Protein AF-A0A2M7AF21-F1 (afdb_monomer_lite)

pLDDT: mean 85.53, std 18.16, range [38.47, 98.5]

Foldseek 3Di:
DDDDDPPVVVVPPPPPPPCPPPLAWWDFPDKDPDDFQQDKIKTFTFSQQAKWKFKDDDDPPDDDDDDPDDDDDDPPGDTFDWDDGDGGMTMGGHHNPDHWDKMKMWIGDPHGIDIDIHLPWDFDAKAWPVGNDYDVVTDMDTDTGSPDTD

Secondary structure (DSSP, 8-state):
----SSSSSTTSS----------PPPEEEEE--S--TTSEEEEEEES-TT-EEEEEEPP--S------PPPPPPTTPPEEPBSS--SSEEEEEPPTTSPSS-EEEEEEETTEEEEEEES--EEEEEEETTBSS--TT--EEEEEESS---

Sequence (150 aa):
MQSGTMERVFIMTLLGIAQIGCVAAPVVYWHSDPVMPGETVMLTGAGLAESTLEVLRVDDEATQMPRSVSFSWPAGVRGEKVLQPNDLSLKFALPAKHQPGLFRYRVTSGTGAAIGLLNRPQVWWMQGDLGTTCSPGGWVRIFGKCLNLT

Structure (mmCIF, N/CA/C/O backbone):
data_AF-A0A2M7AF21-F1
#
_entry.id   AF-A0A2M7AF21-F1
#
loop_
_atom_site.group_PDB
_atom_site.id
_atom_site.type_symbol
_atom_site.label_atom_id
_atom_site.label_alt_id
_atom_site.label_comp_id
_atom_site.label_asym_id
_atom_site.label_entity_id
_atom_site.label_seq_id
_atom_site.pdbx_PDB_ins_code
_atom_site.Cartn_x
_atom_site.Cartn_y
_atom_site.Cartn_z
_atom_site.occupancy
_atom_site.B_iso_or_equiv
_atom_site.auth_seq_id
_atom_site.auth_comp_id
_atom_site.auth_asym_id
_atom_site.auth_atom_id
_atom_site.pdbx_PDB_model_num
ATOM 1 N N . MET A 1 1 ? -26.140 46.480 54.698 1.00 46.12 1 MET A N 1
ATOM 2 C CA . MET A 1 1 ? -24.837 45.867 54.360 1.00 46.12 1 MET A CA 1
ATOM 3 C C . MET A 1 1 ? -25.081 44.380 54.120 1.00 46.12 1 MET A C 1
ATOM 5 O O . MET A 1 1 ? -24.867 43.584 55.013 1.00 46.12 1 MET A O 1
ATOM 9 N N . GLN A 1 2 ? -25.811 43.934 53.098 1.00 45.41 2 GLN A N 1
ATOM 10 C CA . GLN A 1 2 ? -25.568 44.004 51.652 1.00 45.41 2 GLN A CA 1
ATOM 11 C C . GLN A 1 2 ? -24.126 43.736 51.214 1.00 45.41 2 GLN A C 1
ATOM 13 O O . GLN A 1 2 ? -23.262 44.582 51.402 1.00 45.41 2 GLN A O 1
ATOM 18 N N . SER A 1 3 ? -24.014 42.606 50.508 1.00 53.28 3 SER A N 1
ATOM 19 C CA . SER A 1 3 ? -23.295 42.444 49.245 1.00 53.28 3 SER A CA 1
ATOM 20 C C . SER A 1 3 ? -21.773 42.379 49.326 1.00 53.28 3 SER A C 1
ATOM 22 O O . SER A 1 3 ? -21.119 43.332 49.730 1.00 53.28 3 SER A O 1
ATOM 24 N N . GLY A 1 4 ? -21.190 41.270 48.863 1.00 50.88 4 GLY A N 1
ATOM 25 C CA . GLY A 1 4 ? -19.787 41.335 48.459 1.00 50.88 4 GLY A CA 1
ATOM 26 C C . GLY A 1 4 ? -19.082 40.026 48.144 1.00 50.88 4 GLY A C 1
ATOM 27 O O 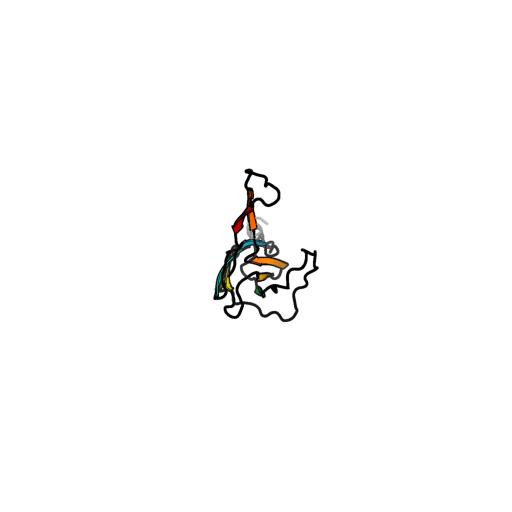. GLY A 1 4 ? -18.315 39.992 47.186 1.00 50.88 4 GLY A O 1
ATOM 28 N N . THR A 1 5 ? -19.295 38.961 48.922 1.00 52.53 5 THR A N 1
ATOM 29 C CA . THR A 1 5 ? -18.217 37.952 49.004 1.00 52.53 5 THR A CA 1
ATOM 30 C C . THR A 1 5 ? -18.579 36.553 48.507 1.00 52.53 5 THR A C 1
ATOM 32 O O . THR A 1 5 ? -17.692 35.856 48.028 1.00 52.53 5 THR A O 1
ATOM 35 N N . MET A 1 6 ? -19.850 36.133 48.524 1.00 44.88 6 MET A N 1
ATOM 36 C CA . MET A 1 6 ? -20.212 34.769 48.084 1.00 44.88 6 MET A CA 1
ATOM 37 C C . MET A 1 6 ? -20.582 34.642 46.601 1.00 44.88 6 MET A C 1
ATOM 39 O O . MET A 1 6 ? -20.627 33.534 46.081 1.00 44.88 6 MET A O 1
ATOM 43 N N . GLU A 1 7 ? -20.786 35.753 45.894 1.00 39.72 7 GLU A N 1
ATOM 44 C CA . GLU A 1 7 ? -21.230 35.729 44.491 1.00 39.72 7 GLU A CA 1
ATOM 45 C C . GLU A 1 7 ? -20.063 35.635 43.491 1.00 39.72 7 GLU A C 1
ATOM 47 O O . GLU A 1 7 ? -20.249 35.305 42.324 1.00 39.72 7 GLU A O 1
ATOM 52 N N . ARG A 1 8 ? -18.824 35.876 43.946 1.00 45.03 8 ARG A N 1
ATOM 53 C CA . ARG A 1 8 ? -17.641 35.930 43.068 1.00 45.03 8 ARG A CA 1
ATOM 54 C C . ARG A 1 8 ? -16.891 34.609 42.916 1.00 45.03 8 ARG A C 1
ATOM 56 O O . ARG A 1 8 ? -16.028 34.517 42.052 1.00 45.03 8 ARG A O 1
ATOM 63 N N . VAL A 1 9 ? -17.224 33.585 43.701 1.00 43.50 9 VAL A N 1
ATOM 64 C CA . VAL A 1 9 ? -16.555 32.270 43.613 1.00 43.50 9 VAL A CA 1
ATOM 65 C C . VAL A 1 9 ? -17.293 31.315 42.664 1.00 43.50 9 VAL A C 1
ATOM 67 O O . VAL A 1 9 ? -16.709 30.354 42.177 1.00 43.50 9 VAL A O 1
ATOM 70 N N . PHE A 1 10 ? -18.545 31.611 42.306 1.00 38.47 10 PHE A N 1
ATOM 71 C CA . PHE A 1 10 ? -19.384 30.708 41.508 1.00 38.47 10 PHE A CA 1
ATOM 72 C C . PHE A 1 10 ? -19.285 30.891 39.980 1.00 38.47 10 PHE A C 1
ATOM 74 O O . PHE A 1 10 ? -19.944 30.174 39.235 1.00 38.47 10 PHE A O 1
ATOM 81 N N . ILE A 1 11 ? -18.453 31.820 39.492 1.00 42.59 11 ILE A N 1
ATOM 82 C CA . ILE A 1 11 ? -18.277 32.100 38.047 1.00 42.59 11 ILE A CA 1
ATOM 83 C C . ILE A 1 11 ? -16.968 31.488 37.496 1.00 42.59 11 ILE A C 1
ATOM 85 O O . ILE A 1 11 ? -16.609 31.684 36.341 1.00 42.59 11 ILE A O 1
ATOM 89 N N . MET A 1 12 ? -16.245 30.688 38.286 1.00 39.97 12 MET A N 1
ATOM 90 C CA . MET A 1 12 ? -14.925 30.159 37.900 1.00 39.97 12 MET A CA 1
ATOM 91 C C . MET A 1 12 ? -14.918 28.666 37.531 1.00 39.97 12 MET A C 1
ATOM 93 O O . MET A 1 12 ? -13.866 28.032 37.500 1.00 39.97 12 MET A O 1
ATOM 97 N N . THR A 1 13 ? -16.081 28.074 37.252 1.00 49.81 13 THR A N 1
ATOM 98 C CA . THR A 1 13 ? -16.199 26.629 36.988 1.00 49.81 13 THR A CA 1
ATOM 99 C C . THR A 1 13 ? -17.241 26.351 35.913 1.00 49.81 13 THR A C 1
ATOM 101 O O . THR A 1 13 ? -18.258 25.745 36.201 1.00 49.81 13 THR A O 1
ATOM 104 N N . LEU A 1 14 ? -17.033 26.833 34.683 1.00 48.56 14 LEU A N 1
ATOM 105 C CA . LEU A 1 14 ? -17.757 26.345 33.490 1.00 48.56 14 LEU A CA 1
ATOM 106 C C . LEU A 1 14 ? -17.107 26.800 32.166 1.00 48.56 14 LEU A C 1
ATOM 108 O O . LEU A 1 14 ? -17.778 26.984 31.160 1.00 48.56 14 LEU A O 1
ATOM 112 N N . LEU A 1 15 ? -15.777 26.925 32.132 1.00 48.81 15 LEU A N 1
ATOM 113 C CA . LEU A 1 15 ? -15.018 26.774 30.884 1.00 48.81 15 LEU A CA 1
ATOM 114 C C . LEU A 1 15 ? -14.386 25.382 30.867 1.00 48.81 15 LEU A C 1
ATOM 116 O O . LEU A 1 15 ? -13.174 25.207 30.786 1.00 48.81 15 LEU A O 1
ATOM 120 N N . GLY A 1 16 ? -15.241 24.363 30.971 1.00 49.28 16 GLY A N 1
ATOM 121 C CA . GLY A 1 16 ? -14.899 23.054 30.445 1.00 49.28 16 GLY A CA 1
ATOM 122 C C . GLY A 1 16 ? -14.822 23.220 28.939 1.00 49.28 16 GLY A C 1
ATOM 123 O O . GLY A 1 16 ? -15.851 23.229 28.269 1.00 49.28 16 GLY A O 1
ATOM 124 N N . ILE A 1 17 ? -13.614 23.443 28.423 1.00 59.75 17 ILE A N 1
ATOM 125 C CA . ILE A 1 17 ? -13.326 23.328 26.999 1.00 59.75 17 ILE A CA 1
ATOM 126 C C . ILE A 1 17 ? -13.801 21.929 26.623 1.00 59.75 17 ILE A C 1
ATOM 128 O O . ILE A 1 17 ? -13.139 20.939 26.931 1.00 59.75 17 ILE A O 1
ATOM 132 N N . ALA A 1 18 ? -14.980 21.837 26.011 1.00 51.34 18 ALA A N 1
ATOM 133 C CA . ALA A 1 18 ? -15.334 20.673 25.237 1.00 51.34 18 ALA A CA 1
ATOM 134 C C . ALA A 1 18 ? -14.265 20.618 24.152 1.00 51.34 18 ALA A C 1
ATOM 136 O O . ALA A 1 18 ? -14.320 21.362 23.172 1.00 51.34 18 ALA A O 1
ATOM 137 N N . GLN A 1 19 ? -13.233 19.800 24.369 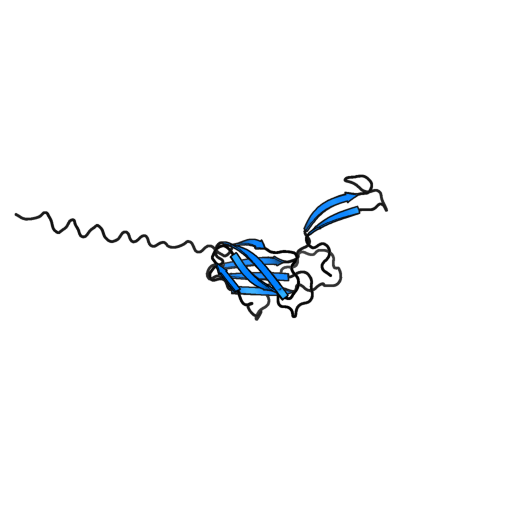1.00 49.31 19 GLN A N 1
ATOM 138 C CA . GLN A 1 19 ? -12.384 19.351 23.287 1.00 49.31 19 GLN A CA 1
ATOM 139 C C . GLN A 1 19 ? -13.291 18.505 22.407 1.00 49.31 19 GLN A C 1
ATOM 141 O O . GLN A 1 19 ? -13.361 17.285 22.526 1.00 49.31 19 GLN A O 1
ATOM 146 N N . ILE A 1 20 ? -14.039 19.183 21.540 1.00 56.34 20 ILE A N 1
ATOM 147 C CA . ILE A 1 20 ? -14.552 18.583 20.328 1.00 56.34 20 ILE A CA 1
ATOM 148 C C . ILE A 1 20 ? -13.282 18.307 19.539 1.00 56.34 20 ILE A C 1
ATOM 150 O O . ILE A 1 20 ? -12.786 19.161 18.803 1.00 56.34 20 ILE A O 1
ATOM 154 N N . GLY A 1 21 ? -12.677 17.148 19.806 1.00 56.03 21 GLY A N 1
ATOM 155 C CA . GLY A 1 21 ? -11.644 16.617 18.947 1.00 56.03 21 GLY A CA 1
ATOM 156 C C . GLY A 1 21 ? -12.235 16.642 17.550 1.00 56.03 21 GLY A C 1
ATOM 157 O O . GLY A 1 21 ? -13.283 16.044 17.306 1.00 56.03 21 GLY A O 1
ATOM 158 N N . CYS A 1 22 ? -11.624 17.411 16.655 1.00 53.66 22 CYS A N 1
ATOM 159 C CA . CYS A 1 22 ? -11.905 17.280 15.242 1.00 53.66 22 CYS A CA 1
ATOM 160 C C . CYS A 1 22 ? -11.458 15.864 14.876 1.00 53.66 22 CYS A C 1
ATOM 162 O O . CYS A 1 22 ? -10.269 15.620 14.673 1.00 53.66 22 CYS A O 1
ATOM 164 N N . VAL A 1 23 ? -12.388 14.907 14.900 1.00 63.59 23 VAL A N 1
ATOM 165 C CA . VAL A 1 23 ? -12.116 13.544 14.453 1.00 63.59 23 VAL A CA 1
ATOM 166 C C . VAL A 1 23 ? -12.086 13.618 12.933 1.00 63.59 23 VAL A C 1
ATOM 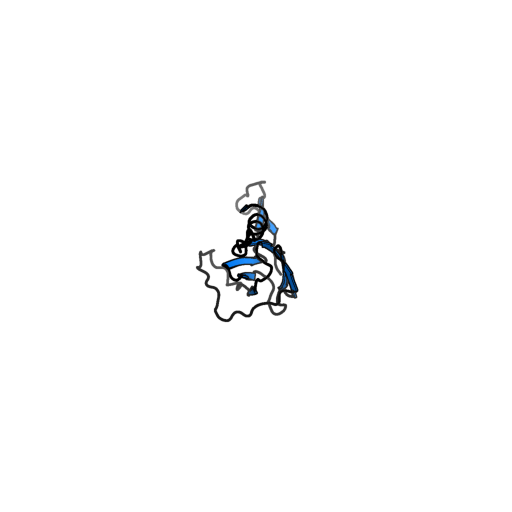168 O O . VAL A 1 23 ? -13.098 13.462 12.254 1.00 63.59 23 VAL A O 1
ATOM 171 N N . ALA A 1 24 ? -10.926 13.966 12.386 1.00 72.25 24 ALA A N 1
ATOM 172 C CA . ALA A 1 24 ? -10.723 13.957 10.949 1.00 72.25 24 ALA A CA 1
ATOM 173 C C . ALA A 1 24 ? -10.902 12.526 10.418 1.00 72.25 24 ALA A C 1
ATOM 175 O O . ALA A 1 24 ? -10.647 11.551 11.130 1.00 72.25 24 ALA A O 1
ATOM 176 N N . ALA A 1 25 ? -11.371 12.399 9.173 1.00 89.88 25 ALA A N 1
ATOM 177 C CA . ALA A 1 25 ? -11.369 11.119 8.471 1.00 89.88 25 ALA A CA 1
ATOM 178 C C . ALA A 1 25 ? -9.952 10.514 8.512 1.00 89.88 25 ALA A C 1
ATOM 180 O O . ALA A 1 25 ? -8.975 11.272 8.503 1.00 89.88 25 ALA A O 1
ATOM 181 N N . PRO A 1 26 ? -9.817 9.177 8.553 1.00 95.25 26 PRO A N 1
ATOM 182 C CA . PRO A 1 26 ? -8.510 8.558 8.644 1.00 95.25 26 PRO A CA 1
ATOM 183 C C . PRO A 1 26 ? -7.698 8.938 7.407 1.00 95.25 26 PRO A C 1
ATOM 185 O O . PRO A 1 26 ? -8.220 8.987 6.291 1.00 95.25 26 PRO A O 1
ATOM 188 N N . VAL A 1 27 ? -6.410 9.192 7.603 1.00 96.31 27 VAL A N 1
ATOM 189 C CA . VAL A 1 27 ? -5.460 9.456 6.519 1.00 96.31 27 VAL A CA 1
ATOM 190 C C . VAL A 1 27 ? -4.318 8.474 6.661 1.00 96.31 27 VAL A C 1
ATOM 192 O O . VAL A 1 27 ? -3.790 8.309 7.753 1.00 96.31 27 VAL A O 1
ATOM 195 N N . VAL A 1 28 ? -3.909 7.847 5.561 1.00 97.69 28 VAL A N 1
ATOM 196 C CA . VAL A 1 28 ? -2.711 7.002 5.506 1.00 97.69 28 VAL A CA 1
ATOM 197 C C . VAL A 1 28 ? -1.757 7.621 4.496 1.00 97.69 28 VAL A C 1
ATOM 199 O O . VAL A 1 28 ? -2.105 7.748 3.324 1.00 97.69 28 VAL A O 1
ATOM 202 N N . TYR A 1 29 ? -0.569 8.021 4.947 1.00 96.94 29 TYR A N 1
ATOM 203 C CA . TYR A 1 29 ? 0.458 8.632 4.092 1.00 96.94 29 TYR A CA 1
ATOM 204 C C . TYR A 1 29 ? 1.667 7.718 3.868 1.00 96.94 29 TYR A C 1
ATOM 206 O O . TYR A 1 29 ? 2.478 7.978 2.981 1.00 96.94 29 TYR A O 1
ATOM 214 N N . TRP A 1 30 ? 1.795 6.643 4.649 1.00 98.00 30 TRP A N 1
ATOM 215 C CA . TRP A 1 30 ? 2.832 5.636 4.459 1.00 98.00 30 TRP A CA 1
ATOM 216 C C . TRP A 1 30 ? 2.316 4.246 4.829 1.00 98.00 30 TRP A C 1
ATOM 218 O O . TRP A 1 30 ? 1.466 4.098 5.706 1.00 98.00 30 TRP A O 1
ATOM 228 N N . HIS A 1 31 ? 2.846 3.223 4.171 1.00 98.12 31 HIS A N 1
ATOM 229 C CA . HIS A 1 31 ? 2.590 1.825 4.493 1.00 98.12 31 HIS A CA 1
ATOM 230 C C . HIS A 1 31 ? 3.809 0.950 4.175 1.00 98.12 31 HIS A C 1
ATOM 232 O O . HIS A 1 31 ? 4.617 1.289 3.301 1.00 98.12 31 HIS A O 1
ATOM 238 N N . SER A 1 32 ? 3.926 -0.183 4.873 1.00 97.00 32 SER A N 1
ATOM 239 C CA . SER A 1 32 ? 4.915 -1.223 4.565 1.00 97.00 32 SER A CA 1
ATOM 240 C C . SER A 1 32 ? 4.716 -1.728 3.142 1.00 97.00 32 SER A C 1
ATOM 242 O O . SER A 1 32 ? 3.583 -2.001 2.774 1.00 97.00 32 SER A O 1
ATOM 244 N N . ASP A 1 33 ? 5.806 -1.851 2.381 1.00 95.88 33 ASP A N 1
ATOM 245 C CA . ASP A 1 33 ? 5.861 -2.456 1.044 1.00 95.88 33 ASP A CA 1
ATOM 246 C C . ASP A 1 33 ? 7.330 -2.671 0.622 1.00 95.88 33 ASP A C 1
ATOM 248 O O . ASP A 1 33 ? 8.119 -1.731 0.810 1.00 95.88 33 ASP A O 1
ATOM 252 N N . PRO A 1 34 ? 7.683 -3.786 -0.052 1.00 96.50 34 PRO A N 1
ATOM 253 C CA . PRO A 1 34 ? 6.801 -4.914 -0.354 1.00 96.50 34 PRO A CA 1
ATOM 254 C C . PRO A 1 34 ? 6.465 -5.740 0.898 1.00 96.50 34 PRO A C 1
ATOM 256 O O . PRO A 1 34 ? 7.204 -5.695 1.879 1.00 96.50 34 PRO A O 1
ATOM 259 N N . VAL A 1 35 ? 5.353 -6.473 0.856 1.00 97.12 35 VAL A N 1
ATOM 260 C CA . VAL A 1 35 ? 4.887 -7.381 1.917 1.00 97.12 35 VAL A CA 1
ATOM 261 C C . VAL A 1 35 ? 4.296 -8.664 1.321 1.00 97.12 35 VAL A C 1
ATOM 263 O O . VAL A 1 35 ? 3.510 -8.614 0.372 1.00 97.12 35 VAL A O 1
ATOM 266 N N . MET A 1 36 ? 4.651 -9.819 1.874 1.00 97.06 36 MET A N 1
ATOM 267 C CA . MET A 1 36 ? 4.139 -11.131 1.463 1.00 97.06 36 MET A CA 1
ATOM 268 C C . MET A 1 36 ? 2.909 -11.547 2.286 1.00 97.06 36 MET A C 1
ATOM 270 O O . MET A 1 36 ? 2.737 -11.103 3.426 1.00 97.06 36 MET A O 1
ATOM 274 N N . PRO A 1 37 ? 2.028 -12.416 1.750 1.00 97.06 37 PRO A N 1
ATOM 275 C CA . PRO A 1 37 ? 0.958 -13.022 2.538 1.00 97.06 37 PRO A CA 1
ATOM 276 C C . PRO A 1 37 ? 1.502 -13.657 3.827 1.00 97.06 37 PRO A C 1
ATOM 278 O O . PRO A 1 37 ? 2.481 -14.397 3.801 1.00 97.06 37 PRO A O 1
ATOM 281 N N . GLY A 1 38 ? 0.862 -13.373 4.962 1.00 97.38 38 GLY A N 1
ATOM 282 C CA . GLY A 1 38 ? 1.299 -13.804 6.293 1.00 97.38 38 GLY A CA 1
ATOM 283 C C . GLY A 1 38 ? 2.226 -12.821 7.016 1.00 97.38 38 GLY A C 1
ATOM 284 O O . GLY A 1 38 ? 2.369 -12.924 8.235 1.00 97.38 38 GLY A O 1
ATOM 285 N N . GLU A 1 39 ? 2.811 -11.843 6.321 1.00 97.94 39 GLU A N 1
ATOM 286 C CA . GLU A 1 39 ? 3.652 -10.822 6.950 1.00 97.94 39 GLU A CA 1
ATOM 287 C C . GLU A 1 39 ? 2.830 -9.715 7.621 1.00 97.94 39 GLU A C 1
ATOM 289 O O . GLU A 1 39 ? 1.645 -9.506 7.345 1.00 97.94 39 GLU A O 1
ATOM 294 N N . THR A 1 40 ? 3.474 -8.986 8.534 1.00 98.19 40 THR A N 1
ATOM 295 C CA . THR A 1 40 ? 2.851 -7.845 9.212 1.00 98.19 40 THR A CA 1
ATOM 296 C C . THR A 1 40 ? 3.007 -6.576 8.385 1.00 98.19 40 THR A C 1
ATOM 298 O O . THR A 1 40 ? 4.116 -6.138 8.085 1.00 98.19 40 THR A O 1
ATOM 301 N N . VAL A 1 41 ? 1.881 -5.939 8.092 1.00 98.44 41 VAL A N 1
ATOM 302 C CA . VAL A 1 41 ? 1.800 -4.626 7.460 1.00 98.44 41 VAL A CA 1
ATOM 303 C C . VAL A 1 41 ? 1.639 -3.568 8.544 1.00 98.44 41 VAL A C 1
ATOM 305 O O . VAL A 1 41 ? 0.850 -3.736 9.478 1.00 98.44 41 VAL A O 1
ATOM 308 N N . MET A 1 42 ? 2.364 -2.460 8.409 1.00 98.50 42 MET A N 1
ATOM 309 C CA . MET A 1 42 ? 2.145 -1.247 9.189 1.00 98.50 42 MET A CA 1
ATOM 310 C C . MET A 1 42 ? 1.611 -0.160 8.264 1.00 98.50 42 MET A C 1
ATOM 312 O O . MET A 1 42 ? 2.212 0.111 7.226 1.00 98.50 42 MET A O 1
ATOM 316 N N . LEU A 1 43 ? 0.498 0.459 8.647 1.00 98.50 43 LEU A N 1
ATOM 317 C CA . LEU A 1 43 ? 0.009 1.694 8.041 1.00 98.50 43 LEU A CA 1
ATOM 318 C C . LEU A 1 43 ? 0.333 2.839 8.994 1.00 98.50 43 LEU A C 1
ATOM 320 O O . LEU A 1 43 ? 0.104 2.707 10.197 1.00 98.50 43 LEU A O 1
ATOM 324 N N . THR A 1 44 ? 0.827 3.948 8.456 1.00 98.44 44 THR A N 1
ATOM 325 C CA . THR A 1 44 ? 1.148 5.162 9.211 1.00 98.44 44 THR A CA 1
ATOM 326 C C . THR A 1 44 ? 0.327 6.327 8.676 1.00 98.44 44 THR A C 1
ATOM 328 O O . THR A 1 44 ? 0.180 6.513 7.461 1.00 98.44 44 THR A O 1
ATOM 331 N N . GLY A 1 45 ? -0.235 7.102 9.595 1.00 96.94 45 GLY A N 1
ATOM 332 C CA . GLY A 1 45 ? -1.323 8.010 9.295 1.00 96.94 45 GLY A CA 1
ATOM 333 C C . GLY A 1 45 ? -1.712 8.929 10.444 1.00 96.94 45 GLY A C 1
ATOM 334 O O . GLY A 1 45 ? -0.887 9.255 11.295 1.00 96.94 45 GLY A O 1
ATOM 335 N N . ALA A 1 46 ? -2.973 9.349 10.423 1.00 95.50 46 ALA A N 1
ATOM 336 C CA . ALA A 1 46 ? -3.659 10.075 11.489 1.00 95.50 46 ALA A CA 1
ATOM 337 C C . ALA A 1 46 ? -5.126 9.614 11.553 1.00 95.50 46 ALA A C 1
ATOM 339 O O . ALA A 1 46 ? -5.683 9.213 10.523 1.00 95.50 46 ALA A O 1
ATOM 340 N N . GLY A 1 47 ? -5.755 9.675 12.730 1.00 93.69 47 GLY A N 1
ATOM 341 C CA . GLY A 1 47 ? -7.146 9.247 12.916 1.00 93.69 47 GLY A CA 1
ATOM 342 C C . GLY A 1 47 ? -7.342 7.726 12.874 1.00 93.69 47 GLY A C 1
ATOM 343 O O . GLY A 1 47 ? -8.421 7.257 12.508 1.00 93.69 47 GLY A O 1
ATOM 344 N N . LEU A 1 48 ? -6.303 6.938 13.183 1.00 95.12 48 LEU A N 1
ATOM 345 C CA . LEU A 1 48 ? -6.296 5.481 12.974 1.00 95.12 48 LEU A CA 1
ATOM 346 C C . LEU A 1 48 ? -6.734 4.647 14.194 1.00 95.12 48 LEU A C 1
ATOM 348 O O . LEU A 1 48 ? -7.017 3.461 14.028 1.00 95.12 48 LEU A O 1
ATOM 352 N N . ALA A 1 49 ? -6.824 5.238 15.392 1.00 92.69 49 ALA A N 1
ATOM 353 C CA . ALA A 1 49 ? -6.950 4.499 16.657 1.00 92.69 49 ALA A CA 1
ATOM 354 C C . ALA A 1 49 ? -8.178 3.572 16.727 1.00 92.69 49 ALA A C 1
ATOM 356 O O . ALA A 1 49 ? -8.059 2.417 17.114 1.00 92.69 49 ALA A O 1
ATOM 357 N N . GLU A 1 50 ? -9.339 4.056 16.291 1.00 91.69 50 GLU A N 1
ATOM 358 C CA . GLU A 1 50 ? -10.613 3.323 16.361 1.00 91.69 50 GLU A CA 1
ATOM 359 C C . GLU A 1 50 ? -11.069 2.838 14.978 1.00 91.69 50 GLU A C 1
ATOM 361 O O . GLU A 1 50 ? -12.262 2.732 14.687 1.00 91.69 50 GLU A O 1
ATOM 366 N N . SER A 1 51 ? -10.116 2.614 14.072 1.00 94.69 51 SER A N 1
ATOM 367 C CA . SER A 1 51 ? -10.432 2.231 12.703 1.00 94.69 51 SER A CA 1
ATOM 368 C C . SER A 1 51 ? -10.605 0.724 12.534 1.00 94.69 51 SER A C 1
ATOM 370 O O . SER A 1 51 ? -9.859 -0.092 13.076 1.00 94.69 51 SER A O 1
ATOM 372 N N . THR A 1 52 ? -11.555 0.355 11.683 1.00 96.62 52 THR A N 1
ATOM 373 C CA . THR A 1 52 ? -11.670 -0.993 11.121 1.00 96.62 52 THR A CA 1
ATOM 374 C C . THR A 1 52 ? -10.839 -1.103 9.850 1.00 96.62 52 THR A C 1
ATOM 376 O O . THR A 1 52 ? -10.602 -0.108 9.161 1.00 96.62 52 THR A O 1
ATOM 379 N N . LEU A 1 53 ? -10.388 -2.315 9.540 1.00 97.81 53 LEU A N 1
ATOM 380 C CA . LEU A 1 53 ? -9.546 -2.592 8.386 1.00 97.81 53 LEU A CA 1
ATOM 381 C C . LEU A 1 53 ? -10.177 -3.684 7.533 1.00 97.81 53 LEU A C 1
ATOM 383 O O . LEU A 1 53 ? -10.572 -4.717 8.057 1.00 97.81 53 LEU A O 1
ATOM 387 N N . GLU A 1 54 ? -10.187 -3.499 6.223 1.00 98.00 54 GLU A N 1
ATOM 388 C CA . GLU A 1 54 ? -10.475 -4.551 5.250 1.00 98.00 54 GLU A CA 1
ATOM 389 C C . GLU A 1 54 ? -9.356 -4.608 4.211 1.00 98.00 54 GLU A C 1
ATOM 391 O O . GLU A 1 54 ? -8.757 -3.581 3.872 1.00 98.00 54 GLU A O 1
ATOM 396 N N . VAL A 1 55 ? -9.098 -5.803 3.679 1.00 97.38 55 VAL A N 1
ATOM 397 C CA . VAL A 1 55 ? -8.067 -6.034 2.664 1.00 97.38 55 VAL A CA 1
ATOM 398 C C . VAL A 1 55 ? -8.610 -6.921 1.551 1.00 97.38 55 VAL A C 1
ATOM 400 O O . VAL A 1 55 ? -9.311 -7.901 1.794 1.00 97.38 55 VAL A O 1
ATOM 403 N N . LEU A 1 56 ? -8.266 -6.571 0.317 1.00 95.75 56 LEU A N 1
ATOM 404 C CA . LEU A 1 56 ? -8.612 -7.296 -0.896 1.00 95.75 56 LEU A CA 1
ATOM 405 C C . LEU A 1 56 ? -7.348 -7.561 -1.703 1.00 95.75 56 LEU A C 1
ATOM 407 O O . LEU A 1 56 ? -6.550 -6.650 -1.919 1.00 95.75 56 LEU A O 1
ATOM 411 N N . ARG A 1 57 ? -7.183 -8.786 -2.203 1.00 94.00 57 ARG A N 1
ATOM 412 C CA . ARG A 1 57 ? -6.239 -9.034 -3.297 1.00 94.00 57 ARG A CA 1
ATOM 413 C C . ARG A 1 57 ? -6.859 -8.486 -4.584 1.00 94.00 57 ARG A C 1
ATOM 415 O O . ARG A 1 57 ? -8.039 -8.705 -4.830 1.00 94.00 57 ARG A O 1
ATOM 422 N N . VAL A 1 58 ? -6.083 -7.739 -5.361 1.00 91.25 58 VAL A N 1
ATOM 423 C CA . VAL A 1 58 ? -6.487 -7.277 -6.697 1.00 91.25 58 VAL A CA 1
ATOM 424 C C . VAL A 1 58 ? -6.174 -8.380 -7.702 1.00 91.25 58 VAL A C 1
ATOM 426 O O . VAL A 1 58 ? -5.051 -8.855 -7.706 1.00 91.25 58 VAL A O 1
ATOM 429 N N . ASP A 1 59 ? -7.113 -8.796 -8.541 1.00 87.50 59 ASP A N 1
ATOM 430 C CA . ASP A 1 59 ? -6.839 -9.872 -9.499 1.00 87.50 59 ASP A CA 1
ATOM 431 C C . ASP A 1 59 ? -5.759 -9.473 -10.517 1.00 87.50 59 ASP A C 1
ATOM 433 O O . ASP A 1 59 ? -5.711 -8.335 -10.989 1.00 87.50 59 ASP A O 1
ATOM 437 N N . ASP A 1 60 ? -4.899 -10.428 -10.875 1.00 82.19 60 ASP A N 1
ATOM 438 C CA . ASP A 1 60 ? -3.800 -10.237 -11.830 1.00 82.19 60 ASP A CA 1
ATOM 439 C C . ASP A 1 60 ? -4.286 -10.328 -13.286 1.00 82.19 60 ASP A C 1
ATOM 441 O O . ASP A 1 60 ? -3.603 -10.933 -14.109 1.00 82.19 60 ASP A O 1
ATOM 445 N N . GLU A 1 61 ? -5.487 -9.812 -13.597 1.00 73.38 61 GLU A N 1
ATOM 446 C CA . GLU A 1 61 ? -6.150 -9.975 -14.902 1.00 73.38 61 GLU A CA 1
ATOM 447 C C . GLU A 1 61 ? -5.165 -9.948 -16.082 1.00 73.38 61 GLU A C 1
ATOM 449 O O . GLU A 1 61 ? -4.259 -9.114 -16.133 1.00 73.38 61 GLU A O 1
ATOM 454 N N . ALA A 1 62 ? -5.371 -10.844 -17.055 1.00 51.78 62 ALA A N 1
ATOM 455 C CA . ALA A 1 62 ? -4.517 -10.989 -18.229 1.00 51.78 62 ALA A CA 1
ATOM 456 C C . ALA A 1 62 ? -4.330 -9.646 -18.960 1.00 51.78 62 ALA A C 1
ATOM 458 O O . ALA A 1 62 ? -5.213 -9.204 -19.701 1.00 51.78 62 ALA A O 1
ATOM 459 N N . THR A 1 63 ? -3.178 -9.015 -18.701 1.00 48.00 63 THR A N 1
ATOM 460 C CA . THR A 1 63 ? -2.536 -7.904 -19.421 1.00 48.00 63 THR A CA 1
ATOM 461 C C . THR A 1 63 ? -3.474 -7.129 -20.347 1.00 48.00 63 THR A C 1
ATOM 463 O O . THR A 1 63 ? -3.386 -7.201 -21.572 1.00 48.00 63 THR A O 1
ATOM 466 N N . GLN A 1 64 ? -4.388 -6.355 -19.764 1.00 55.75 64 GLN A N 1
ATOM 467 C CA . GLN A 1 64 ? -5.098 -5.319 -20.505 1.00 55.75 64 GLN A CA 1
ATOM 468 C C . GLN A 1 64 ? -4.283 -4.025 -20.494 1.00 55.75 64 GLN A C 1
ATOM 470 O O . GLN A 1 64 ? -3.458 -3.783 -19.611 1.00 55.75 64 GLN A O 1
ATOM 475 N N . MET A 1 65 ? -4.528 -3.164 -21.484 1.00 63.66 65 MET A N 1
ATOM 476 C CA . MET A 1 65 ? -4.049 -1.783 -21.428 1.00 63.66 65 MET A CA 1
ATOM 477 C C . MET A 1 65 ? -4.506 -1.134 -20.112 1.00 63.66 65 MET A C 1
ATOM 479 O O . MET A 1 65 ? -5.644 -1.379 -19.701 1.00 63.66 65 MET A O 1
ATOM 483 N N . PRO A 1 66 ? -3.683 -0.281 -19.473 1.00 67.69 66 PRO A N 1
ATOM 484 C CA . PRO A 1 66 ? -4.120 0.491 -18.320 1.00 67.69 66 PRO A CA 1
ATOM 485 C C . PRO A 1 66 ? -5.399 1.254 -18.670 1.00 67.69 66 PRO A C 1
ATOM 487 O O . PRO A 1 66 ? -5.404 2.109 -19.556 1.00 67.69 66 PRO A O 1
ATOM 490 N N . ARG A 1 67 ? -6.503 0.922 -18.004 1.00 67.62 67 ARG A N 1
ATOM 491 C CA . ARG A 1 67 ? -7.784 1.615 -18.155 1.00 67.62 67 ARG A CA 1
ATOM 492 C C . ARG A 1 67 ? -8.145 2.262 -16.831 1.00 67.62 67 ARG A C 1
ATOM 494 O O . ARG A 1 67 ? -7.913 1.693 -15.767 1.00 67.62 67 ARG A O 1
ATOM 501 N N . SER A 1 68 ? -8.733 3.452 -16.902 1.00 67.19 68 SER A N 1
ATOM 502 C CA . SER A 1 68 ? -9.386 4.046 -15.740 1.00 67.19 68 SER A CA 1
ATOM 503 C C . SER A 1 68 ? -10.677 3.272 -15.489 1.00 67.19 68 SER A C 1
ATOM 505 O O . SER A 1 68 ? -11.680 3.487 -16.167 1.00 67.19 68 SER A O 1
ATOM 507 N N . VAL A 1 69 ? -10.623 2.303 -14.579 1.00 68.62 69 VAL A N 1
ATOM 508 C CA . VAL A 1 69 ? -11.794 1.540 -14.138 1.00 68.62 69 VAL A CA 1
ATOM 509 C C . VAL A 1 69 ? -12.283 2.133 -12.823 1.00 68.62 69 VAL A C 1
ATOM 511 O O . VAL A 1 69 ? -11.517 2.242 -11.862 1.00 68.62 69 VAL A O 1
ATOM 514 N N . SER A 1 70 ? -13.556 2.528 -12.767 1.00 77.38 70 SER A N 1
ATOM 515 C CA . SER A 1 70 ? -14.190 2.918 -11.508 1.00 77.38 70 SER A CA 1
ATOM 516 C C . SER A 1 70 ? -14.240 1.701 -10.589 1.00 77.38 70 SER A C 1
ATOM 518 O O . SER A 1 70 ? -14.859 0.695 -10.929 1.00 77.38 70 SER A O 1
ATOM 520 N N . PHE A 1 71 ? -13.596 1.785 -9.429 1.00 83.56 71 PHE A N 1
ATOM 521 C CA . PHE A 1 71 ? -13.628 0.720 -8.435 1.00 83.56 71 PHE A CA 1
ATOM 522 C C . PHE A 1 71 ? -14.669 1.022 -7.359 1.00 83.56 71 PHE A C 1
ATOM 524 O O . PHE A 1 71 ? -14.597 2.056 -6.695 1.00 83.56 71 PHE A O 1
ATOM 531 N N . SER A 1 72 ? -15.586 0.083 -7.142 1.00 89.50 72 SER A N 1
ATOM 532 C CA . SER A 1 72 ? -16.475 0.051 -5.982 1.00 89.50 72 SER A CA 1
ATOM 533 C C . SER A 1 72 ? -15.989 -0.994 -4.986 1.00 89.50 72 SER A C 1
ATOM 535 O O . SER A 1 72 ? -15.642 -2.106 -5.381 1.00 89.50 72 SER A O 1
ATOM 537 N N . TRP A 1 73 ? -16.013 -0.669 -3.695 1.00 93.19 73 TRP A N 1
ATOM 538 C CA . TRP A 1 73 ? -15.699 -1.657 -2.668 1.00 93.19 73 TRP A CA 1
ATOM 539 C C . TRP A 1 73 ? -16.789 -2.744 -2.627 1.00 93.19 73 TRP A C 1
ATOM 541 O O . TRP A 1 73 ? -17.961 -2.387 -2.483 1.00 93.19 73 TRP A O 1
ATOM 551 N N . PRO A 1 74 ? -16.453 -4.043 -2.749 1.00 92.50 74 PRO A N 1
ATOM 552 C CA . PRO A 1 74 ? -17.441 -5.116 -2.696 1.00 92.50 74 PRO A CA 1
ATOM 553 C C . PRO A 1 74 ? -18.205 -5.138 -1.365 1.00 92.50 74 PRO A C 1
ATOM 555 O O . PRO A 1 74 ? -17.652 -4.845 -0.305 1.00 92.50 74 PRO A O 1
ATOM 558 N N . ALA A 1 75 ? -19.483 -5.513 -1.401 1.00 92.19 75 ALA A N 1
ATOM 559 C CA . ALA A 1 75 ? -20.253 -5.739 -0.181 1.00 92.19 75 ALA A CA 1
ATOM 560 C C . ALA A 1 75 ? -19.801 -7.035 0.519 1.00 92.19 75 ALA A C 1
ATOM 562 O O . ALA A 1 75 ? -19.415 -8.000 -0.137 1.00 92.19 75 ALA A O 1
ATOM 563 N N . GLY A 1 76 ? -19.875 -7.071 1.853 1.00 89.50 76 GLY A N 1
ATOM 564 C CA . GLY A 1 76 ? -19.611 -8.287 2.636 1.00 89.50 76 GLY A CA 1
ATOM 565 C C . GLY A 1 76 ? -18.136 -8.684 2.765 1.00 89.50 76 GLY A C 1
ATOM 566 O O . GLY A 1 76 ? -17.844 -9.810 3.167 1.00 89.50 76 GLY A O 1
ATOM 567 N N . VAL A 1 77 ? -17.201 -7.784 2.445 1.00 92.38 77 VAL A N 1
ATOM 568 C CA . VAL A 1 77 ? -15.775 -8.008 2.711 1.00 92.38 77 VAL A CA 1
ATOM 569 C C . VAL A 1 77 ? -15.569 -8.133 4.219 1.00 92.38 77 VAL A C 1
ATOM 571 O O . VAL A 1 77 ? -16.078 -7.341 5.010 1.00 92.38 77 VAL A O 1
ATOM 574 N N . ARG A 1 78 ? -14.854 -9.179 4.633 1.00 91.56 78 ARG A N 1
ATOM 575 C CA . ARG A 1 78 ? -14.575 -9.420 6.047 1.00 91.56 78 ARG A CA 1
ATOM 576 C C . ARG A 1 78 ? -13.485 -8.462 6.524 1.00 91.56 78 ARG A C 1
ATOM 578 O O . ARG A 1 78 ? -12.446 -8.348 5.882 1.00 91.56 78 ARG A O 1
ATOM 585 N N . GLY A 1 79 ? -13.709 -7.837 7.677 1.00 94.31 79 GLY A N 1
ATOM 586 C CA . GLY A 1 79 ? -12.687 -7.041 8.347 1.00 94.31 79 GLY A CA 1
ATOM 587 C C . GLY A 1 79 ? -11.526 -7.895 8.868 1.00 94.31 79 GLY A C 1
ATOM 588 O O . GLY A 1 79 ? -11.729 -9.003 9.375 1.00 94.31 79 GLY A O 1
ATOM 589 N N . GLU A 1 80 ? -10.317 -7.359 8.761 1.00 96.81 80 GLU A N 1
ATOM 590 C CA . GLU A 1 80 ? -9.082 -7.944 9.266 1.00 96.81 80 GLU A CA 1
ATOM 591 C C . GLU A 1 80 ? -8.803 -7.511 10.708 1.00 96.81 80 GLU A C 1
ATOM 593 O O . GLU A 1 80 ? -9.181 -6.424 11.156 1.00 96.81 80 GLU A O 1
ATOM 598 N N . LYS A 1 81 ? -8.112 -8.375 11.457 1.00 97.00 81 LYS A N 1
ATOM 599 C CA . LYS A 1 81 ? -7.750 -8.085 12.847 1.00 97.00 81 LYS A CA 1
ATOM 600 C C . LYS A 1 81 ? -6.631 -7.045 12.898 1.00 97.00 81 LYS A C 1
ATOM 602 O O . LYS A 1 81 ? -5.507 -7.313 12.473 1.00 97.00 81 LYS A O 1
ATOM 607 N N . VAL A 1 82 ? -6.912 -5.912 13.533 1.00 97.19 82 VAL A N 1
ATOM 608 C CA . VAL A 1 82 ? -5.889 -4.929 13.901 1.00 97.19 82 VAL A CA 1
ATOM 609 C C . VAL A 1 82 ? -5.156 -5.411 15.157 1.00 97.19 82 VAL A C 1
ATOM 611 O O . VAL A 1 82 ? -5.772 -5.783 16.155 1.00 97.19 82 VAL A O 1
ATOM 614 N N . LEU A 1 83 ? -3.826 -5.461 15.091 1.00 96.81 83 LEU A N 1
ATOM 615 C CA . LEU A 1 83 ? -2.959 -6.001 16.141 1.00 96.81 83 LEU A CA 1
ATOM 616 C C . LEU A 1 83 ? -2.520 -4.933 17.146 1.00 96.81 83 LEU A C 1
ATOM 618 O O . LEU A 1 83 ? -2.449 -5.208 18.339 1.00 96.81 83 LEU A O 1
ATOM 622 N N . GLN A 1 84 ? -2.189 -3.737 16.661 1.00 95.94 84 GLN A N 1
ATOM 623 C CA . GLN A 1 84 ? -1.707 -2.619 17.477 1.00 95.94 84 GLN A CA 1
ATOM 624 C C . GLN A 1 84 ? -2.236 -1.305 16.894 1.00 95.94 84 GLN A C 1
ATOM 626 O O . GLN A 1 84 ? -1.541 -0.698 16.076 1.00 95.94 84 GLN A O 1
ATOM 631 N N . PRO A 1 85 ? -3.469 -0.900 17.241 1.00 95.00 85 PRO A N 1
ATOM 632 C CA . PRO A 1 85 ? -3.997 0.393 16.842 1.00 95.00 85 PRO A CA 1
ATOM 633 C C . PRO A 1 85 ? -3.453 1.510 17.738 1.00 95.00 85 PRO A C 1
ATOM 635 O O . PRO A 1 85 ? -3.326 1.360 18.953 1.00 95.00 85 PRO A O 1
ATOM 638 N N . ASN A 1 86 ? -3.153 2.649 17.132 1.00 94.94 86 ASN A N 1
ATOM 639 C CA . ASN A 1 86 ? -3.075 3.953 17.779 1.00 94.94 86 ASN A CA 1
ATOM 640 C C . ASN A 1 86 ? -3.426 5.024 16.741 1.00 94.94 86 ASN A C 1
ATOM 642 O O . ASN A 1 86 ? -3.688 4.710 15.583 1.00 94.94 86 ASN A O 1
ATOM 646 N N . ASP A 1 87 ? -3.441 6.291 17.142 1.00 95.06 87 ASP A N 1
ATOM 647 C CA . ASP A 1 87 ? -3.886 7.359 16.246 1.00 95.06 87 ASP A CA 1
ATOM 648 C C . ASP A 1 87 ? -2.988 7.537 15.010 1.00 95.06 87 ASP A C 1
ATOM 650 O O . ASP A 1 87 ? -3.475 7.868 13.929 1.00 95.06 87 ASP A O 1
ATOM 654 N N . LEU A 1 88 ? -1.691 7.251 15.149 1.00 96.62 88 LEU A N 1
ATOM 655 C CA . LEU A 1 88 ? -0.679 7.495 14.119 1.00 96.62 88 LEU A CA 1
ATOM 656 C C . LEU A 1 88 ? -0.314 6.256 13.302 1.00 96.62 88 LEU A C 1
ATOM 658 O O . LEU A 1 88 ? 0.361 6.361 12.278 1.00 96.62 88 LEU A O 1
ATOM 662 N N . SER A 1 89 ? -0.710 5.070 13.749 1.00 97.50 89 SER A N 1
ATOM 663 C CA . SER A 1 89 ? -0.377 3.821 13.081 1.00 97.50 89 SER A CA 1
ATOM 664 C C . SER A 1 89 ? -1.322 2.696 13.465 1.00 97.50 89 SER A C 1
ATOM 666 O O . SER A 1 89 ? -1.805 2.617 14.593 1.00 97.50 89 SER A O 1
ATOM 668 N N . LEU A 1 90 ? -1.519 1.771 12.533 1.00 97.25 90 LEU A N 1
ATOM 669 C CA . LEU A 1 90 ? -2.141 0.487 12.820 1.00 97.25 90 LEU A CA 1
ATOM 670 C C . LEU A 1 90 ? -1.331 -0.626 12.166 1.00 97.25 90 LEU A C 1
ATOM 672 O O . LEU A 1 90 ? -0.745 -0.448 11.096 1.00 97.25 90 LEU A O 1
ATOM 676 N N . LYS A 1 91 ? -1.298 -1.786 12.817 1.00 98.44 91 LYS A N 1
ATOM 677 C CA . LYS A 1 91 ? -0.616 -2.981 12.310 1.00 98.44 91 LYS A CA 1
ATOM 678 C C . LYS A 1 91 ? -1.599 -4.119 12.128 1.00 98.44 91 LYS A C 1
ATOM 680 O O . LYS A 1 91 ? -2.487 -4.291 12.961 1.00 98.44 91 LYS A O 1
ATOM 685 N N . PHE A 1 92 ? -1.405 -4.923 11.096 1.00 98.19 92 PHE A N 1
ATOM 686 C CA . PHE A 1 92 ? -2.204 -6.117 10.836 1.00 98.19 92 PHE A CA 1
ATOM 687 C C . PHE A 1 92 ? -1.370 -7.169 10.107 1.00 98.19 92 PHE A C 1
ATOM 689 O O . PHE A 1 92 ? -0.353 -6.842 9.503 1.00 98.19 92 PHE A O 1
ATOM 696 N N . ALA A 1 93 ? -1.793 -8.430 10.159 1.00 97.94 93 ALA A N 1
ATOM 697 C CA . ALA A 1 93 ? -1.191 -9.482 9.346 1.00 97.94 93 ALA A CA 1
ATOM 698 C C . ALA A 1 93 ? -1.917 -9.563 8.001 1.00 97.94 93 ALA A C 1
ATOM 700 O O . ALA A 1 93 ? -3.144 -9.682 7.973 1.00 97.94 93 ALA A O 1
ATOM 701 N N . LEU A 1 94 ? -1.178 -9.519 6.895 1.00 97.62 94 LEU A N 1
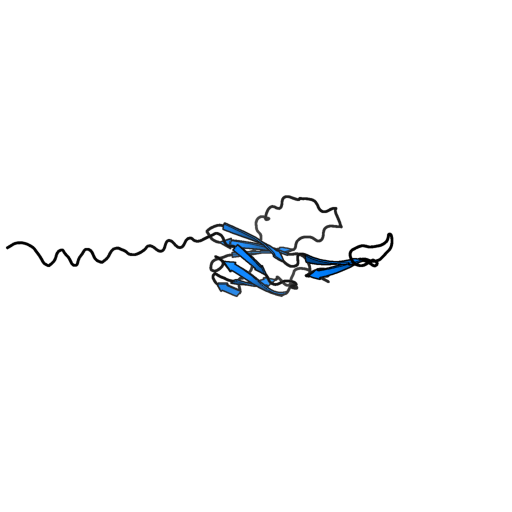ATOM 702 C CA . LEU A 1 94 ? -1.751 -9.759 5.576 1.00 97.62 94 LEU A CA 1
ATOM 703 C C . LEU A 1 94 ? -2.241 -11.217 5.510 1.00 97.62 94 LEU A C 1
ATOM 705 O O . LEU A 1 94 ? -1.477 -12.110 5.883 1.00 97.62 94 LEU A O 1
ATOM 709 N N . PRO A 1 95 ? -3.475 -11.519 5.065 1.00 96.06 95 PRO A N 1
ATOM 710 C CA . PRO A 1 95 ? -3.981 -12.883 5.176 1.00 96.06 95 PRO A CA 1
ATOM 711 C C . PRO A 1 95 ? -3.151 -13.878 4.355 1.00 96.06 95 PRO A C 1
ATOM 713 O O . PRO A 1 95 ? -3.078 -13.786 3.132 1.00 96.06 95 PRO A O 1
ATOM 716 N N . ALA A 1 96 ? -2.583 -14.881 5.029 1.00 96.50 96 ALA A N 1
ATOM 717 C CA . ALA A 1 96 ? -1.694 -15.885 4.429 1.00 96.50 96 ALA A CA 1
ATOM 718 C C . ALA A 1 96 ? -2.360 -16.770 3.356 1.00 96.50 96 ALA A C 1
ATOM 720 O O . ALA A 1 96 ? -1.678 -17.438 2.593 1.00 96.50 96 ALA A O 1
ATOM 721 N N . LYS A 1 97 ? -3.698 -16.780 3.292 1.00 94.88 97 LYS A N 1
ATOM 722 C CA . LYS A 1 97 ? -4.476 -17.504 2.272 1.00 94.88 97 LYS A CA 1
ATOM 723 C C . LYS A 1 97 ? -4.398 -16.872 0.877 1.00 94.88 97 LYS A C 1
ATOM 725 O O . LYS A 1 97 ? -4.854 -17.484 -0.084 1.00 94.88 97 LYS A O 1
ATOM 730 N N . HIS A 1 98 ? -3.939 -15.626 0.777 1.00 93.94 98 HIS A N 1
ATOM 731 C CA . HIS A 1 98 ? -3.814 -14.944 -0.505 1.00 93.94 98 HIS A CA 1
ATOM 732 C C . HIS A 1 98 ? -2.532 -15.349 -1.226 1.00 93.94 98 HIS A C 1
ATOM 734 O O . HIS A 1 98 ? -1.547 -15.719 -0.597 1.00 93.94 98 HIS A O 1
ATOM 740 N N . GLN A 1 99 ? -2.545 -15.213 -2.549 1.00 94.00 99 GLN A N 1
ATOM 741 C CA . GLN A 1 99 ? -1.328 -15.268 -3.353 1.00 94.00 99 GLN A CA 1
ATOM 742 C C . GLN A 1 99 ? -0.567 -13.934 -3.272 1.00 94.00 99 GLN A C 1
ATOM 744 O O . GLN A 1 99 ? -1.214 -12.893 -3.086 1.00 94.00 99 GLN A O 1
ATOM 749 N N . PRO A 1 100 ? 0.771 -13.931 -3.437 1.00 95.06 100 PRO A N 1
ATOM 750 C CA . PRO A 1 100 ? 1.560 -12.704 -3.556 1.00 95.06 100 PRO A CA 1
ATOM 751 C C . PRO A 1 100 ? 1.015 -11.750 -4.626 1.00 95.06 100 PRO A C 1
ATOM 753 O O . PRO A 1 100 ? 0.360 -12.185 -5.571 1.00 95.06 100 PRO A O 1
ATOM 756 N N . GLY A 1 101 ? 1.278 -10.448 -4.466 1.00 93.75 101 GLY A N 1
ATOM 757 C CA . GLY A 1 101 ? 1.028 -9.405 -5.470 1.00 93.75 101 GLY A CA 1
ATOM 758 C C . GLY A 1 101 ? 0.347 -8.150 -4.917 1.00 93.75 101 GLY A C 1
ATOM 759 O O . GLY A 1 101 ? 0.640 -7.745 -3.797 1.00 93.75 101 GLY A O 1
ATOM 760 N N . LEU A 1 102 ? -0.509 -7.495 -5.706 1.00 93.50 102 LEU A N 1
ATOM 761 C CA . LEU A 1 102 ? -1.151 -6.216 -5.376 1.00 93.50 102 LEU A CA 1
ATOM 762 C C . LEU A 1 102 ? -2.357 -6.382 -4.436 1.00 93.50 102 LEU A C 1
ATOM 764 O O . LEU A 1 102 ? -3.309 -7.108 -4.742 1.00 93.50 102 LEU A O 1
ATOM 768 N N . PHE A 1 103 ? -2.373 -5.631 -3.337 1.00 95.62 103 PHE A N 1
ATOM 769 C CA . PHE A 1 103 ? -3.494 -5.616 -2.397 1.00 95.62 103 PHE A CA 1
ATOM 770 C C . PHE A 1 103 ? -4.070 -4.219 -2.260 1.00 95.62 103 PHE A C 1
ATOM 772 O O . PHE A 1 103 ? -3.349 -3.228 -2.302 1.00 95.62 103 PHE A O 1
ATOM 779 N N . ARG A 1 104 ? -5.376 -4.137 -2.045 1.00 96.25 104 ARG A N 1
ATOM 780 C CA . ARG A 1 104 ? -6.077 -2.908 -1.699 1.00 96.25 104 ARG A CA 1
ATOM 781 C C . ARG A 1 104 ? -6.542 -2.998 -0.260 1.00 96.25 104 ARG A C 1
ATOM 783 O O . ARG A 1 104 ? -7.116 -4.010 0.127 1.00 96.25 104 ARG A O 1
ATOM 790 N N . TYR A 1 105 ? -6.326 -1.945 0.510 1.00 97.56 105 TYR A N 1
ATOM 791 C CA . TYR A 1 105 ? -6.845 -1.850 1.869 1.00 97.56 105 TYR A CA 1
ATOM 792 C C . TYR A 1 105 ? -7.852 -0.711 1.982 1.00 97.56 105 TYR A C 1
ATOM 794 O O . TYR A 1 105 ? -7.780 0.272 1.238 1.00 97.56 105 TYR A O 1
ATOM 802 N N . ARG A 1 106 ? -8.767 -0.843 2.940 1.00 97.88 106 ARG A N 1
ATOM 803 C CA . ARG A 1 106 ? -9.652 0.228 3.393 1.00 97.88 106 ARG A CA 1
ATOM 804 C C . ARG A 1 106 ? -9.585 0.320 4.905 1.00 97.88 106 ARG A C 1
ATOM 806 O O . ARG A 1 106 ? -9.828 -0.663 5.596 1.00 97.88 106 ARG A O 1
ATOM 813 N N . VAL A 1 107 ? -9.251 1.506 5.390 1.00 97.25 107 VAL A N 1
ATOM 814 C CA . VAL A 1 107 ? -9.300 1.865 6.805 1.00 97.25 107 VAL A CA 1
ATOM 815 C C . VAL A 1 107 ? -10.524 2.739 7.001 1.00 97.25 107 VAL A C 1
ATOM 817 O O . VAL A 1 107 ? -10.601 3.795 6.381 1.00 97.25 107 VAL A O 1
ATOM 820 N N . THR A 1 108 ? -11.472 2.311 7.828 1.00 96.06 108 THR A N 1
ATOM 821 C CA . THR A 1 108 ? -12.725 3.043 8.064 1.00 96.06 108 THR A CA 1
ATOM 822 C C . THR A 1 108 ? -12.832 3.434 9.528 1.00 96.06 108 THR A C 1
ATOM 824 O O . THR A 1 108 ? -12.740 2.567 10.397 1.00 96.06 108 THR A O 1
ATOM 827 N N . SER A 1 109 ? -13.083 4.713 9.793 1.00 92.31 109 SER A N 1
ATOM 828 C CA . SER A 1 109 ? -13.434 5.238 11.114 1.00 92.31 109 SER A CA 1
ATOM 829 C C . SER A 1 109 ? -14.873 5.772 11.102 1.00 92.31 109 SER A C 1
ATOM 831 O O . SER A 1 109 ? -15.533 5.806 10.061 1.00 92.31 109 SER A O 1
ATOM 833 N N . GLY A 1 110 ? -15.363 6.246 12.252 1.00 87.50 110 GLY A N 1
ATOM 834 C CA . GLY A 1 110 ? -16.676 6.895 12.343 1.00 87.50 110 GLY A CA 1
ATOM 835 C C . GLY A 1 110 ? -16.831 8.163 11.488 1.00 87.50 110 GLY A C 1
ATOM 836 O O . GLY A 1 110 ? -17.952 8.628 11.306 1.00 87.50 110 GLY A O 1
ATOM 837 N N . THR A 1 111 ? -15.739 8.722 10.956 1.00 88.25 111 THR A N 1
ATOM 838 C CA . THR A 1 111 ? -15.738 10.000 10.223 1.00 88.25 111 THR A CA 1
ATOM 839 C C . THR A 1 111 ? -15.327 9.884 8.759 1.00 88.25 111 THR A C 1
ATOM 841 O O . THR A 1 111 ? -15.363 10.878 8.034 1.00 88.25 111 THR A O 1
ATOM 844 N N . GLY A 1 112 ? -14.980 8.685 8.283 1.00 93.31 112 GLY A N 1
ATOM 845 C CA . GLY A 1 112 ? -14.680 8.453 6.873 1.00 93.31 112 GLY A CA 1
ATOM 846 C C . GLY A 1 112 ? -13.847 7.203 6.630 1.00 93.31 112 GLY A C 1
ATOM 847 O O . GLY A 1 112 ? -13.715 6.341 7.497 1.00 93.31 112 GLY A O 1
ATOM 848 N N . ALA A 1 113 ? -13.261 7.115 5.436 1.00 95.19 113 ALA A N 1
ATOM 849 C CA . ALA A 1 113 ? -12.390 6.010 5.067 1.00 95.19 113 ALA A CA 1
ATOM 850 C C . ALA A 1 113 ? -11.175 6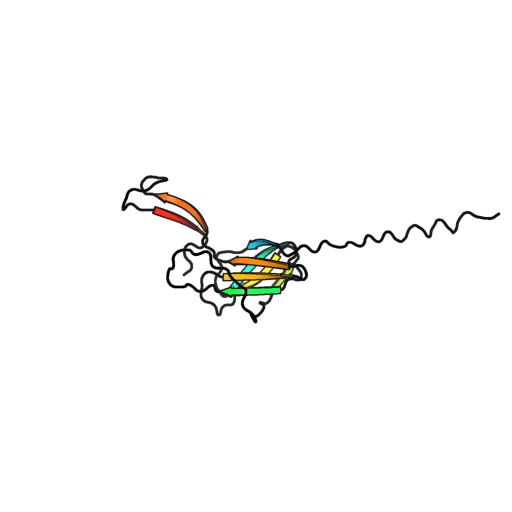.465 4.250 1.00 95.19 113 ALA A C 1
ATOM 852 O O . ALA A 1 113 ? -11.284 7.345 3.397 1.00 95.19 113 ALA A O 1
ATOM 853 N N . ALA A 1 114 ? -10.042 5.798 4.467 1.00 96.25 114 ALA A N 1
ATOM 854 C CA . ALA A 1 114 ? -8.852 5.868 3.630 1.00 96.25 114 ALA A CA 1
ATOM 855 C C . ALA A 1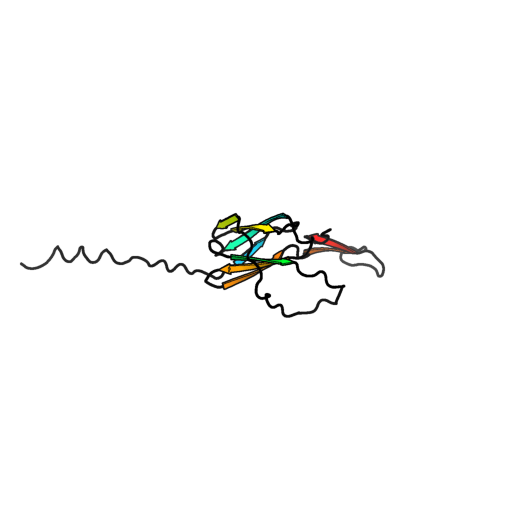 114 ? -8.718 4.575 2.827 1.00 96.25 114 ALA A C 1
ATOM 857 O O . ALA A 1 114 ? -8.834 3.480 3.377 1.00 96.25 114 ALA A O 1
ATOM 858 N N . ILE A 1 115 ? -8.433 4.698 1.532 1.00 96.38 115 ILE A N 1
ATOM 859 C CA . ILE A 1 115 ? -8.181 3.563 0.639 1.00 96.38 115 ILE A CA 1
ATOM 860 C C . ILE A 1 115 ? -6.767 3.693 0.087 1.00 96.38 115 ILE A C 1
ATOM 862 O O . ILE A 1 115 ? -6.373 4.771 -0.357 1.00 96.38 115 ILE A O 1
ATOM 866 N N . GLY A 1 116 ? -6.020 2.593 0.074 1.00 95.50 116 GLY A N 1
ATOM 867 C CA . GLY A 1 116 ? -4.688 2.554 -0.523 1.00 95.50 116 GLY A CA 1
ATOM 868 C C . GLY A 1 116 ? -4.348 1.200 -1.126 1.00 95.50 116 GLY A C 1
ATOM 869 O O . GLY A 1 116 ? -5.145 0.258 -1.081 1.00 95.50 116 GLY A O 1
ATOM 870 N N . LEU A 1 117 ? -3.167 1.129 -1.738 1.00 96.00 117 LEU A N 1
ATOM 871 C CA . LEU A 1 117 ? -2.653 -0.062 -2.406 1.00 96.00 117 LEU A CA 1
ATOM 872 C C . LEU A 1 117 ? -1.314 -0.458 -1.792 1.00 96.00 117 LEU A C 1
ATOM 874 O O . LEU A 1 117 ? -0.372 0.327 -1.848 1.00 96.00 117 LEU A O 1
ATOM 878 N N . LEU A 1 118 ? -1.235 -1.681 -1.281 1.00 97.38 118 LEU A N 1
ATOM 879 C CA . LEU A 1 118 ? 0.032 -2.325 -0.952 1.00 97.38 118 LEU A CA 1
ATOM 880 C C . LEU A 1 118 ? 0.605 -2.955 -2.206 1.00 97.38 118 LEU A C 1
ATOM 882 O O . LEU A 1 118 ? -0.135 -3.378 -3.098 1.00 97.38 118 LEU A O 1
ATOM 886 N N . ASN A 1 119 ? 1.920 -3.079 -2.227 1.00 96.44 119 ASN A N 1
ATOM 887 C CA . ASN A 1 119 ? 2.708 -3.737 -3.247 1.00 96.44 119 ASN A CA 1
ATOM 888 C C . ASN A 1 119 ? 2.566 -3.105 -4.635 1.00 96.44 119 ASN A C 1
ATOM 890 O O . ASN A 1 119 ? 2.892 -3.727 -5.644 1.00 96.44 119 ASN A O 1
ATOM 894 N N . ARG A 1 120 ? 2.102 -1.851 -4.714 1.00 94.25 120 ARG A N 1
ATOM 895 C CA . ARG A 1 120 ? 2.002 -1.144 -5.992 1.00 94.25 120 ARG A CA 1
ATOM 896 C C . ARG A 1 120 ? 3.409 -0.911 -6.554 1.00 94.25 120 ARG A C 1
ATOM 898 O O . ARG A 1 120 ? 4.211 -0.287 -5.854 1.00 94.25 120 ARG A O 1
ATOM 905 N N . PRO A 1 121 ? 3.703 -1.334 -7.799 1.00 93.25 121 PRO A N 1
ATOM 906 C CA . PRO A 1 121 ? 4.972 -1.029 -8.445 1.00 93.25 121 PRO A CA 1
ATOM 907 C C . PRO A 1 121 ? 5.234 0.477 -8.449 1.00 93.25 121 PRO A C 1
ATOM 909 O O . PRO A 1 121 ? 4.368 1.273 -8.822 1.00 93.25 121 PRO A O 1
ATOM 912 N N . GLN A 1 122 ? 6.428 0.872 -8.021 1.00 94.44 122 GLN A N 1
ATOM 913 C CA . GLN A 1 122 ? 6.880 2.258 -8.062 1.00 94.44 122 GLN A CA 1
ATOM 914 C C . GLN A 1 122 ? 8.188 2.318 -8.824 1.00 94.44 122 GLN A C 1
ATOM 916 O O . GLN A 1 122 ? 9.189 1.784 -8.358 1.00 94.44 122 GLN A O 1
ATOM 921 N N . VAL A 1 123 ? 8.175 2.980 -9.977 1.00 94.69 123 VAL A N 1
ATOM 922 C CA . VAL A 1 123 ? 9.389 3.284 -10.734 1.00 94.69 123 VAL A CA 1
ATOM 923 C C . VAL A 1 123 ? 9.989 4.565 -10.175 1.00 94.69 123 VAL A C 1
ATOM 925 O O . VAL A 1 123 ? 9.297 5.574 -10.054 1.00 94.69 123 VAL A O 1
ATOM 928 N N . TRP A 1 124 ? 11.269 4.522 -9.826 1.00 95.38 124 TRP A N 1
ATOM 929 C CA . TRP A 1 124 ? 11.998 5.689 -9.331 1.00 95.38 124 TRP A CA 1
ATOM 930 C C . TRP A 1 124 ? 12.881 6.293 -10.409 1.00 95.38 124 TRP A C 1
ATOM 932 O O . TRP A 1 124 ? 12.969 7.511 -10.522 1.00 95.38 124 TRP A O 1
ATOM 942 N N . TRP A 1 125 ? 13.522 5.447 -11.210 1.00 95.88 125 TRP A N 1
ATOM 943 C CA . TRP A 1 125 ? 14.343 5.881 -12.329 1.00 95.88 125 TRP A CA 1
ATOM 944 C C . TRP A 1 125 ? 14.513 4.749 -13.339 1.00 95.88 125 TRP A C 1
ATOM 946 O O . TRP A 1 125 ? 14.228 3.578 -13.072 1.00 95.88 125 TRP A O 1
ATOM 956 N N . MET A 1 126 ? 14.968 5.126 -14.527 1.00 96.06 126 MET A N 1
ATOM 957 C CA . MET A 1 126 ? 15.249 4.218 -15.627 1.00 96.06 126 MET A CA 1
ATOM 958 C C . MET A 1 126 ? 16.569 4.599 -16.286 1.00 96.06 126 MET A C 1
ATOM 960 O O . MET A 1 126 ? 16.963 5.765 -16.267 1.00 96.06 126 MET A O 1
ATOM 964 N N . GLN A 1 127 ? 17.235 3.614 -16.873 1.00 97.31 127 GLN A N 1
ATOM 965 C CA . GLN A 1 127 ? 18.458 3.813 -17.639 1.00 97.31 127 GLN A CA 1
ATOM 966 C C . GLN A 1 127 ? 18.352 3.051 -18.953 1.00 97.31 127 GLN A C 1
ATOM 968 O O . GLN A 1 127 ? 18.025 1.864 -18.946 1.00 97.31 127 GLN A O 1
ATOM 973 N N . GLY A 1 128 ? 18.625 3.728 -20.062 1.00 97.69 128 GLY A N 1
ATOM 974 C CA . GLY A 1 128 ? 18.778 3.094 -21.365 1.00 97.69 128 GLY A CA 1
ATOM 975 C C . GLY A 1 128 ? 20.246 2.880 -21.728 1.00 97.69 128 GLY A C 1
ATOM 976 O O . GLY A 1 128 ? 21.158 3.381 -21.061 1.00 97.69 128 GLY A O 1
ATOM 977 N N . ASP A 1 129 ? 20.474 2.154 -22.816 1.00 97.75 129 ASP A N 1
ATOM 978 C CA . ASP A 1 129 ? 21.807 1.902 -23.374 1.00 97.75 129 ASP A CA 1
ATOM 979 C C . ASP A 1 129 ? 22.537 3.175 -23.841 1.00 97.75 129 ASP A C 1
ATOM 981 O O . ASP A 1 129 ? 23.764 3.173 -23.933 1.00 97.75 129 ASP A O 1
ATOM 985 N N . LEU A 1 130 ? 21.809 4.278 -24.043 1.00 97.06 130 LEU A N 1
ATOM 986 C CA . LEU A 1 130 ? 22.339 5.610 -24.358 1.00 97.06 130 LEU A CA 1
ATOM 987 C C . LEU A 1 130 ? 22.212 6.588 -23.171 1.00 97.06 130 LEU A C 1
ATOM 989 O O . LEU A 1 130 ? 22.066 7.799 -23.350 1.00 97.06 130 LEU A O 1
ATOM 993 N N . GLY A 1 131 ? 22.238 6.081 -21.935 1.00 93.56 131 GLY A N 1
ATOM 994 C CA . GLY A 1 131 ? 22.129 6.893 -20.721 1.00 93.56 131 GLY A CA 1
ATOM 995 C C . GLY A 1 131 ? 20.673 7.132 -20.318 1.00 93.56 131 GLY A C 1
ATOM 996 O O . GLY A 1 131 ? 20.023 6.229 -19.795 1.00 93.56 131 GLY A O 1
ATOM 997 N N . THR A 1 132 ? 20.150 8.343 -20.526 1.00 93.94 132 THR A N 1
ATOM 998 C CA . THR A 1 132 ? 18.740 8.684 -20.222 1.00 93.94 132 THR A CA 1
ATOM 999 C C . THR A 1 132 ? 17.773 8.337 -21.359 1.00 93.94 132 THR A C 1
ATOM 1001 O O . THR A 1 132 ? 16.564 8.500 -21.210 1.00 93.94 132 THR A O 1
ATOM 1004 N N . THR A 1 133 ? 18.289 7.846 -22.488 1.00 95.25 133 THR A N 1
ATOM 1005 C CA . THR A 1 133 ? 17.522 7.405 -23.663 1.00 95.25 133 THR A CA 1
ATOM 1006 C C . THR A 1 133 ? 17.972 6.010 -24.093 1.00 95.25 133 THR A C 1
ATOM 1008 O O . THR A 1 133 ? 18.962 5.495 -23.566 1.00 95.25 133 THR A O 1
ATOM 1011 N N . CYS A 1 134 ? 17.256 5.391 -25.034 1.00 97.38 134 CYS A N 1
ATOM 1012 C CA . CYS A 1 134 ? 17.629 4.092 -25.587 1.00 97.38 134 CYS A CA 1
ATOM 1013 C C . CYS A 1 134 ? 17.593 4.067 -27.118 1.00 97.38 134 CYS A C 1
ATOM 1015 O O . CYS A 1 134 ? 16.770 4.744 -27.741 1.00 97.38 134 CYS A O 1
ATOM 1017 N N . SER A 1 135 ? 18.465 3.258 -27.719 1.00 96.88 135 SER A N 1
ATOM 1018 C CA . SER A 1 135 ? 18.416 2.959 -29.151 1.00 96.88 135 SER A CA 1
ATOM 1019 C C . SER A 1 135 ? 17.226 2.037 -29.486 1.00 96.88 135 SER A C 1
ATOM 1021 O O . SER A 1 135 ? 16.774 1.272 -28.627 1.00 96.88 135 SER A O 1
ATOM 1023 N N . PRO A 1 136 ? 16.678 2.066 -30.719 1.00 97.62 136 PRO A N 1
ATOM 1024 C CA . PRO A 1 136 ? 15.706 1.064 -31.150 1.00 97.62 136 PRO A CA 1
ATOM 1025 C C . PRO A 1 136 ? 16.296 -0.351 -31.053 1.00 97.62 136 PRO A C 1
ATOM 1027 O O . PRO A 1 136 ? 17.323 -0.639 -31.658 1.00 97.62 136 PRO A O 1
ATOM 1030 N N . GLY A 1 137 ? 15.648 -1.234 -30.290 1.00 96.56 137 GLY A N 1
ATOM 1031 C CA . GLY A 1 137 ? 16.156 -2.585 -30.010 1.00 96.56 137 GLY A CA 1
ATOM 1032 C C . GLY A 1 137 ? 17.232 -2.655 -28.917 1.00 96.56 137 GLY A C 1
ATOM 1033 O O . GLY A 1 137 ? 17.661 -3.754 -28.568 1.00 96.56 137 GLY A O 1
ATOM 1034 N N . GLY A 1 138 ? 17.642 -1.513 -28.359 1.00 96.81 138 GLY A N 1
ATOM 1035 C CA . GLY A 1 138 ? 18.508 -1.428 -27.189 1.00 96.81 138 GLY A CA 1
ATOM 1036 C C . GLY A 1 138 ? 17.805 -1.858 -25.899 1.00 96.81 138 GLY A C 1
ATOM 1037 O O . GLY A 1 138 ? 16.616 -2.184 -25.875 1.00 96.81 138 GLY A O 1
ATOM 1038 N N . TRP A 1 139 ? 18.550 -1.862 -24.794 1.00 97.31 139 TRP A N 1
ATOM 1039 C CA . TRP A 1 139 ? 18.008 -2.236 -23.490 1.00 97.31 139 TRP A CA 1
ATOM 1040 C C . TRP A 1 139 ? 17.547 -1.019 -22.688 1.00 97.31 139 TRP A C 1
ATOM 1042 O O . TRP A 1 139 ? 18.096 0.078 -22.791 1.00 97.31 139 TRP A O 1
ATOM 1052 N N . VAL A 1 140 ? 16.565 -1.258 -21.819 1.00 96.88 140 VAL A N 1
ATOM 1053 C CA . VAL A 1 140 ? 16.142 -0.341 -20.758 1.00 96.88 140 VAL A CA 1
ATOM 1054 C C . VAL A 1 140 ? 16.124 -1.112 -19.444 1.00 96.88 140 VAL A C 1
ATOM 1056 O O . VAL A 1 140 ? 15.605 -2.226 -19.373 1.00 96.88 140 VAL A O 1
ATOM 1059 N N . ARG A 1 141 ? 16.688 -0.523 -18.392 1.00 96.12 141 ARG A N 1
ATOM 1060 C CA . ARG A 1 141 ? 16.610 -1.021 -17.017 1.00 96.12 141 ARG A CA 1
ATOM 1061 C C . ARG A 1 141 ? 15.715 -0.104 -16.204 1.00 96.12 141 ARG A C 1
ATOM 1063 O O . ARG A 1 141 ? 15.891 1.112 -16.224 1.00 96.12 141 ARG A O 1
ATOM 1070 N N . ILE A 1 142 ? 14.771 -0.701 -15.489 1.00 95.25 142 ILE A N 1
ATOM 1071 C CA . ILE A 1 142 ? 13.800 -0.007 -14.646 1.00 95.25 142 ILE A CA 1
ATOM 1072 C C . ILE A 1 142 ? 14.142 -0.320 -13.194 1.00 95.25 142 ILE A C 1
ATOM 1074 O O . ILE A 1 142 ? 14.298 -1.486 -12.833 1.00 95.25 142 ILE A O 1
ATOM 1078 N N . PHE A 1 143 ? 14.250 0.719 -12.372 1.00 95.56 143 PHE A N 1
ATOM 1079 C CA . PHE A 1 143 ? 14.599 0.603 -10.963 1.00 95.56 143 PHE A CA 1
ATOM 1080 C C . PHE A 1 143 ? 13.513 1.211 -10.095 1.00 95.56 143 PHE A C 1
ATOM 1082 O O . PHE A 1 143 ? 12.902 2.232 -10.429 1.00 95.56 143 PHE A O 1
ATOM 1089 N N . GLY A 1 144 ? 13.265 0.569 -8.962 1.00 95.56 144 GLY A N 1
ATOM 1090 C CA . GLY A 1 144 ? 12.120 0.905 -8.149 1.00 95.56 144 GLY A CA 1
ATOM 1091 C C . GLY A 1 144 ? 11.789 -0.155 -7.118 1.00 95.56 144 GLY A C 1
ATOM 1092 O O . GLY A 1 144 ? 12.599 -1.029 -6.808 1.00 95.56 144 GLY A O 1
ATOM 1093 N N . LYS A 1 145 ? 10.565 -0.071 -6.608 1.00 95.12 145 LYS A N 1
ATOM 1094 C CA . LYS A 1 145 ? 10.034 -0.942 -5.563 1.00 95.12 145 LYS A CA 1
ATOM 1095 C C . LYS A 1 145 ? 8.858 -1.752 -6.092 1.00 95.12 145 LYS A C 1
ATOM 1097 O O . LYS A 1 145 ? 8.102 -1.257 -6.926 1.00 95.12 145 LYS A O 1
ATOM 1102 N N . CYS A 1 146 ? 8.700 -2.975 -5.587 1.00 95.00 146 CYS A N 1
ATOM 1103 C CA . CYS A 1 146 ? 7.609 -3.879 -5.968 1.00 95.00 146 CYS A CA 1
ATOM 1104 C C . CYS A 1 146 ? 7.566 -4.160 -7.485 1.00 95.00 146 CYS A C 1
ATOM 1106 O O . CYS A 1 146 ? 6.494 -4.340 -8.048 1.00 95.00 146 CYS A O 1
ATOM 1108 N N . LEU A 1 147 ? 8.724 -4.149 -8.163 1.00 92.81 147 LEU A N 1
ATOM 1109 C CA . LEU A 1 147 ? 8.818 -4.432 -9.604 1.00 92.81 147 LEU A CA 1
ATOM 1110 C C . LEU A 1 147 ? 8.788 -5.934 -9.914 1.00 92.81 147 LEU A C 1
ATOM 1112 O O . LEU A 1 147 ? 8.557 -6.320 -11.054 1.00 92.81 147 LEU A O 1
ATOM 1116 N N . ASN A 1 148 ? 9.030 -6.764 -8.900 1.00 86.12 148 ASN A N 1
ATOM 1117 C CA . ASN A 1 148 ? 8.894 -8.206 -8.965 1.00 86.12 148 ASN A CA 1
ATOM 1118 C C . ASN A 1 148 ? 8.327 -8.706 -7.631 1.00 86.12 148 ASN A C 1
ATOM 1120 O O . ASN A 1 148 ? 8.922 -8.457 -6.582 1.00 86.12 148 ASN A O 1
ATOM 1124 N N . LEU A 1 149 ? 7.168 -9.355 -7.679 1.00 74.44 149 LEU A N 1
ATOM 1125 C CA . LEU A 1 149 ? 6.496 -9.972 -6.537 1.00 74.44 149 LEU A CA 1
ATOM 1126 C C . LEU A 1 149 ? 6.185 -11.407 -6.950 1.00 74.44 149 LEU A C 1
ATOM 1128 O O . LEU A 1 149 ? 5.112 -11.686 -7.478 1.00 74.44 149 LEU A O 1
ATOM 1132 N N . THR A 1 150 ? 7.179 -12.274 -6.803 1.00 59.94 150 THR A N 1
ATOM 1133 C CA . THR A 1 150 ? 7.077 -13.718 -7.051 1.00 59.94 150 THR A CA 1
ATOM 1134 C C . THR A 1 150 ? 7.029 -14.461 -5.738 1.00 59.94 150 THR A C 1
ATOM 1136 O O . THR A 1 150 ? 7.883 -14.127 -4.884 1.00 59.94 150 THR A O 1
#

Radius of gyration: 25.22 Å; chains: 1; bounding box: 48×63×86 Å